Protein AF-A0A7S1ELH3-F1 (afdb_monomer_lite)

Organism: Hemiselmis andersenii (NCBI:txid464988)

Sequence (142 aa):
SVTPSVDNIRHAIDMLEGRLVPDTITYNTLVEICSKSALHGSADMRDGLEVLDLMRSQGMRPDIFTFGSLMSLCAVLARDGLASLEDGFRILRLMDDNETPPDVRIFNSLITVCARAASHGGSSLSDGEALLRMMRERGLRA

Radius of gyration: 15.51 Å; chains: 1; bounding box: 33×20×48 Å

Foldseek 3Di:
DAAPDPVVLVVVVVVQVVPHDDALVNLLVQLLVLLVSVLVVRHALVSLVVSVVVCVVSVHQHAQSSLLSSLSSLLSCLLVPRHALVSLVVSVVVCVVSVYDHAPSSLVSSLSSQVNNVVVVRHDVVVSVVSVVVCVVVVHDD

pLDDT: mean 88.17, std 13.26, range [32.0, 98.25]

Secondary structure (DSSP, 8-state):
-----HHHHHHHHHTTTTT----HHHHHHHHHHHHHHHTTT---HHHHHHHHHHHHHTTPPP-HHHHHHHHHHHHHHHTTTSS-HHHHHHHHHHHHHTT----HHHHHHHHHHHHHHHTTTS--HHHHHHHHHHHHHTT---

Structure (mmCIF, N/CA/C/O backbone):
data_AF-A0A7S1ELH3-F1
#
_entry.id   AF-A0A7S1ELH3-F1
#
loop_
_atom_site.group_PDB
_atom_site.id
_atom_site.type_symbol
_atom_site.label_atom_id
_atom_site.label_alt_id
_atom_site.label_comp_id
_atom_site.label_asym_id
_atom_site.label_entity_id
_atom_site.label_seq_id
_atom_site.pdbx_PDB_ins_code
_atom_site.Cartn_x
_atom_site.Cartn_y
_atom_site.Cartn_z
_atom_site.occupancy
_atom_site.B_iso_or_equiv
_atom_site.auth_seq_id
_atom_site.auth_comp_id
_atom_site.auth_asym_id
_atom_site.auth_atom_id
_atom_site.pdbx_PDB_model_num
ATOM 1 N N . SER A 1 1 ? 16.543 -3.230 19.453 1.00 32.00 1 SER A N 1
ATOM 2 C CA . SER A 1 1 ? 15.790 -2.205 18.705 1.00 32.00 1 SER A CA 1
ATOM 3 C C . SER A 1 1 ? 14.352 -2.669 18.661 1.00 32.00 1 SER A C 1
ATOM 5 O O . SER A 1 1 ? 14.110 -3.784 18.225 1.00 32.00 1 SER A O 1
ATOM 7 N N . VAL A 1 2 ? 13.430 -1.901 19.238 1.00 39.16 2 VAL A N 1
ATOM 8 C CA . VAL A 1 2 ? 12.016 -2.289 19.316 1.00 39.16 2 VAL A CA 1
ATOM 9 C C . VAL A 1 2 ? 11.396 -2.018 17.949 1.00 39.16 2 VAL A C 1
ATOM 11 O O . VAL A 1 2 ? 11.145 -0.867 17.601 1.00 39.16 2 VAL A O 1
ATOM 14 N N . THR A 1 3 ? 11.228 -3.063 17.146 1.00 43.16 3 THR A N 1
ATOM 15 C CA . THR A 1 3 ? 10.295 -3.039 16.019 1.00 43.16 3 THR A CA 1
ATOM 16 C C . THR A 1 3 ? 8.882 -2.823 1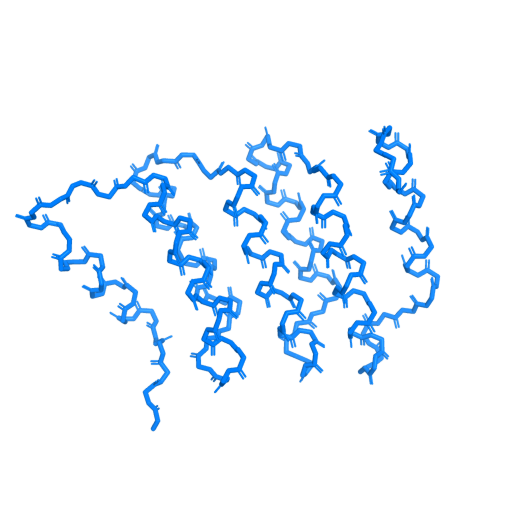6.597 1.00 43.16 3 THR A C 1
ATOM 18 O O . THR A 1 3 ? 8.582 -3.396 17.646 1.00 43.16 3 THR A O 1
ATOM 21 N N . PRO A 1 4 ? 7.990 -1.986 16.033 1.00 48.25 4 PRO A N 1
ATOM 22 C CA . PRO A 1 4 ? 6.559 -2.182 16.154 1.00 48.25 4 PRO A CA 1
ATOM 23 C C . PRO A 1 4 ? 6.249 -3.578 15.636 1.00 48.25 4 PRO A C 1
ATOM 25 O O . PRO A 1 4 ? 6.000 -3.765 14.458 1.00 48.25 4 PRO A O 1
ATOM 28 N N . SER A 1 5 ? 6.322 -4.568 16.525 1.00 60.62 5 SER A N 1
ATOM 29 C CA . SER A 1 5 ? 5.622 -5.812 16.279 1.00 60.62 5 SER A CA 1
ATOM 30 C C . SER A 1 5 ? 4.128 -5.507 16.302 1.00 60.62 5 SER A C 1
ATOM 32 O O . SER A 1 5 ? 3.666 -4.544 16.923 1.00 60.62 5 SER A O 1
ATOM 34 N N . VAL A 1 6 ? 3.373 -6.384 15.669 1.00 57.09 6 VAL A N 1
ATOM 35 C CA . VAL A 1 6 ? 1.955 -6.642 15.909 1.00 57.09 6 VAL A CA 1
ATOM 36 C C . VAL A 1 6 ? 1.516 -6.388 17.358 1.00 57.09 6 VAL A C 1
ATOM 38 O O . VAL A 1 6 ? 0.469 -5.783 17.585 1.00 57.09 6 VAL A O 1
ATOM 41 N N . ASP A 1 7 ? 2.325 -6.785 18.345 1.00 59.75 7 ASP A N 1
ATOM 42 C CA . ASP A 1 7 ? 2.010 -6.602 19.763 1.00 59.75 7 ASP A CA 1
ATOM 43 C C . ASP A 1 7 ? 1.955 -5.127 20.157 1.00 59.75 7 ASP A C 1
ATOM 45 O O . ASP A 1 7 ? 1.149 -4.766 20.999 1.00 59.75 7 ASP A O 1
ATOM 49 N N . ASN A 1 8 ? 2.747 -4.251 19.534 1.00 66.81 8 ASN A N 1
ATOM 50 C CA . ASN A 1 8 ? 2.705 -2.813 19.801 1.00 66.81 8 ASN A CA 1
ATOM 51 C C . ASN A 1 8 ? 1.457 -2.157 19.199 1.00 66.81 8 ASN A C 1
ATOM 53 O O . ASN A 1 8 ? 0.914 -1.230 19.796 1.00 66.81 8 ASN A O 1
ATOM 57 N N . ILE A 1 9 ? 0.984 -2.640 18.046 1.00 67.56 9 ILE A N 1
ATOM 58 C CA . ILE A 1 9 ? -0.263 -2.170 17.423 1.00 67.56 9 ILE A CA 1
ATOM 59 C C . ILE A 1 9 ? -1.461 -2.658 18.237 1.00 67.56 9 ILE A C 1
ATOM 61 O O . ILE A 1 9 ? -2.322 -1.859 18.596 1.00 67.56 9 ILE A O 1
ATOM 65 N N . ARG A 1 10 ? -1.481 -3.948 18.593 1.00 64.50 10 ARG A N 1
ATOM 66 C CA . ARG A 1 10 ? -2.493 -4.523 19.484 1.00 64.50 10 ARG A CA 1
ATOM 67 C C . ARG A 1 10 ? -2.480 -3.838 20.841 1.00 64.50 10 ARG A C 1
ATOM 69 O O . ARG A 1 10 ? -3.527 -3.413 21.287 1.00 64.50 10 ARG A O 1
ATOM 76 N N . HIS A 1 11 ? -1.311 -3.601 21.433 1.00 70.12 11 HIS A N 1
ATOM 77 C CA . HIS A 1 11 ? -1.192 -2.873 22.694 1.00 70.12 11 HIS A CA 1
ATOM 78 C C . HIS A 1 11 ? -1.701 -1.432 22.585 1.00 70.12 11 HIS A C 1
ATOM 80 O O . HIS A 1 11 ? -2.410 -0.970 23.474 1.00 70.12 11 HIS A O 1
ATOM 86 N N . ALA A 1 12 ? -1.385 -0.720 21.497 1.00 67.69 12 ALA A N 1
ATOM 87 C CA . ALA A 1 12 ? -1.921 0.618 21.261 1.00 67.69 12 ALA A CA 1
ATOM 88 C C . ALA A 1 12 ? -3.456 0.608 21.176 1.00 67.69 12 ALA A C 1
ATOM 90 O O . ALA A 1 12 ? -4.090 1.542 21.658 1.00 67.69 12 ALA A O 1
ATOM 91 N N . ILE A 1 13 ? -4.050 -0.446 20.614 1.00 66.94 13 ILE A N 1
ATOM 92 C CA . ILE A 1 13 ? -5.504 -0.624 20.524 1.00 66.94 13 ILE A CA 1
ATOM 93 C C . ILE A 1 13 ? -6.102 -1.058 21.869 1.00 66.94 13 ILE A C 1
ATOM 95 O O . ILE A 1 13 ? -7.062 -0.439 22.317 1.00 66.94 13 ILE A O 1
ATOM 99 N N . ASP A 1 14 ? -5.496 -2.009 22.578 1.00 69.94 14 ASP A N 1
ATOM 100 C CA . ASP A 1 14 ? -5.899 -2.448 23.922 1.00 69.94 14 ASP A CA 1
ATOM 101 C C . ASP A 1 14 ? -5.874 -1.278 24.921 1.00 69.94 14 ASP A C 1
ATOM 103 O O . ASP A 1 14 ? -6.742 -1.152 25.787 1.00 69.94 14 ASP A O 1
ATOM 107 N N . MET A 1 15 ? -4.900 -0.367 24.787 1.00 65.62 15 MET A N 1
ATOM 108 C CA . MET A 1 15 ? -4.847 0.877 25.563 1.00 65.62 15 MET A CA 1
ATOM 109 C C . MET A 1 15 ? -6.029 1.816 25.271 1.00 65.62 15 MET A C 1
ATOM 111 O O . MET A 1 15 ? -6.385 2.627 26.133 1.00 65.62 15 MET A O 1
ATOM 115 N N . LEU A 1 16 ? -6.635 1.728 24.083 1.00 63.59 16 LEU A N 1
ATOM 116 C CA . LEU A 1 16 ? -7.826 2.491 23.704 1.00 63.59 16 LEU A CA 1
ATOM 117 C C . LEU A 1 16 ? -9.119 1.800 24.168 1.00 63.59 16 LEU A C 1
ATOM 119 O O . LEU A 1 16 ? -10.014 2.500 24.647 1.00 63.59 16 LEU A O 1
ATOM 123 N N . GLU A 1 17 ? -9.192 0.463 24.125 1.00 61.12 17 GLU A N 1
ATOM 124 C CA . GLU A 1 17 ? -10.416 -0.340 24.344 1.00 61.12 17 GLU A CA 1
ATOM 125 C C . GLU A 1 17 ? -11.062 -0.229 25.745 1.00 61.12 17 GLU A C 1
ATOM 127 O O . GLU A 1 17 ? -12.167 -0.717 25.967 1.00 61.12 17 GLU A O 1
ATOM 132 N N . GLY A 1 18 ? -10.463 0.488 26.698 1.00 59.41 18 GLY A N 1
ATO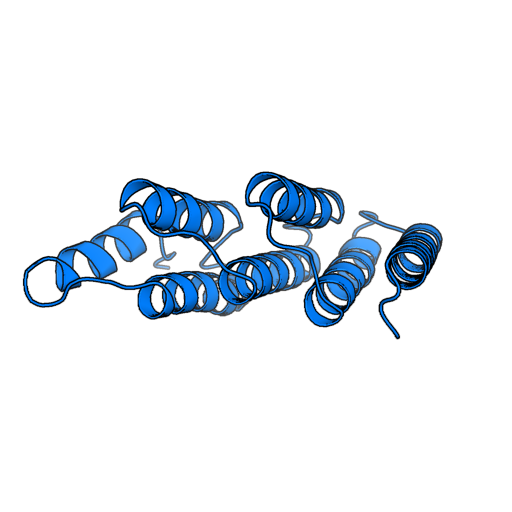M 133 C CA . GLY A 1 18 ? -11.085 0.789 27.997 1.00 59.41 18 GLY A CA 1
ATOM 134 C C . GLY A 1 18 ? -11.665 2.201 28.144 1.00 59.41 18 GLY A C 1
ATOM 135 O O . GLY A 1 18 ? -12.259 2.506 29.181 1.00 59.41 18 GLY A O 1
ATOM 136 N N . ARG A 1 19 ? -11.432 3.103 27.178 1.00 61.03 19 ARG A N 1
ATOM 137 C CA . ARG A 1 19 ? -11.739 4.546 27.311 1.00 61.03 19 ARG A CA 1
ATOM 138 C C . ARG A 1 19 ? -12.283 5.203 26.043 1.00 61.03 19 ARG A C 1
ATOM 140 O O . ARG A 1 19 ? -12.928 6.244 26.151 1.00 61.03 19 ARG A O 1
ATOM 147 N N . LEU A 1 20 ? -12.015 4.633 24.871 1.00 64.56 20 LEU A N 1
ATOM 148 C CA . LEU A 1 20 ? -12.379 5.163 23.559 1.00 64.56 20 LEU A CA 1
ATOM 149 C C . LEU A 1 20 ? -12.816 4.006 22.656 1.00 64.56 20 LEU A C 1
ATOM 151 O O . LEU A 1 20 ? -12.270 2.914 22.745 1.00 64.56 20 LEU A O 1
ATOM 155 N N . VAL A 1 21 ? -13.785 4.256 21.777 1.00 76.00 21 VAL A N 1
ATOM 156 C CA . VAL A 1 21 ? -14.149 3.330 20.697 1.00 76.00 21 VAL A CA 1
ATOM 157 C C . VAL A 1 21 ? -13.337 3.756 19.473 1.00 76.00 21 VAL A C 1
ATOM 159 O O . VAL A 1 21 ? -13.590 4.857 18.975 1.00 76.00 21 VAL A O 1
ATOM 162 N N . PRO A 1 22 ? -12.342 2.967 19.016 1.00 81.44 22 PRO A N 1
ATOM 163 C CA . PRO A 1 22 ? -11.613 3.271 17.791 1.00 81.44 22 PRO A CA 1
ATOM 164 C C . PRO A 1 22 ? -12.575 3.438 16.613 1.00 81.44 22 PRO A C 1
ATOM 166 O O . PRO A 1 22 ? -13.606 2.772 16.542 1.00 81.44 22 PRO A O 1
ATOM 169 N N . ASP A 1 23 ? -12.230 4.313 15.682 1.00 85.44 23 ASP A N 1
ATOM 170 C CA . ASP A 1 23 ? -12.981 4.553 14.452 1.00 85.44 23 ASP A CA 1
ATOM 171 C C . ASP A 1 23 ? -12.076 4.411 13.217 1.00 85.44 23 ASP A C 1
ATOM 173 O O . ASP A 1 23 ? -10.874 4.143 13.320 1.00 85.44 23 ASP A O 1
ATOM 177 N N . THR A 1 24 ? -12.638 4.623 12.026 1.00 88.62 24 THR A N 1
ATOM 178 C CA . THR A 1 24 ? -11.884 4.580 10.765 1.00 88.62 24 THR A CA 1
ATOM 179 C C . THR A 1 24 ? -10.664 5.506 10.771 1.00 88.62 24 THR A C 1
ATOM 181 O O . THR A 1 24 ? -9.612 5.139 10.252 1.00 88.62 24 THR A O 1
ATOM 184 N N . ILE A 1 25 ? -10.757 6.685 11.396 1.00 88.31 25 ILE A N 1
ATOM 185 C CA . ILE A 1 25 ? -9.640 7.639 11.480 1.00 88.31 25 ILE A CA 1
ATOM 186 C C . ILE A 1 25 ? -8.511 7.066 12.344 1.00 88.31 25 ILE A C 1
ATOM 188 O O . ILE A 1 25 ? -7.333 7.181 11.991 1.00 88.31 25 ILE A O 1
ATOM 192 N N . THR A 1 26 ? -8.866 6.413 13.448 1.00 87.44 26 THR A N 1
ATOM 193 C CA . THR A 1 26 ? -7.927 5.747 14.354 1.00 87.44 26 THR A CA 1
ATOM 194 C C . THR A 1 26 ? -7.136 4.668 13.613 1.00 87.44 26 THR A C 1
ATOM 196 O O . THR A 1 26 ? -5.904 4.689 13.620 1.00 87.44 26 THR A O 1
ATOM 199 N N . TYR A 1 27 ? -7.819 3.779 12.888 1.00 89.44 27 TYR A N 1
ATOM 200 C CA . TYR A 1 27 ? -7.164 2.726 12.103 1.00 89.44 27 TYR A CA 1
ATOM 201 C C . TYR A 1 27 ? -6.333 3.277 10.938 1.00 89.44 27 TYR A C 1
ATOM 203 O O . TYR A 1 27 ? -5.201 2.839 10.736 1.00 89.44 27 TYR A O 1
ATOM 211 N N . ASN A 1 28 ? -6.825 4.292 10.223 1.00 90.25 28 ASN A N 1
ATOM 212 C CA . ASN A 1 28 ? -6.065 4.958 9.160 1.00 90.25 28 ASN A CA 1
ATOM 213 C C . ASN A 1 28 ? -4.746 5.543 9.681 1.00 90.25 28 ASN A C 1
ATOM 215 O O . ASN A 1 28 ? -3.709 5.437 9.020 1.00 90.25 28 ASN A O 1
ATOM 219 N N . THR A 1 29 ? -4.782 6.106 10.890 1.00 89.44 29 THR A N 1
ATOM 220 C CA . THR A 1 29 ? -3.605 6.646 11.575 1.00 89.44 29 THR A CA 1
ATOM 221 C C . THR A 1 29 ? -2.616 5.539 11.946 1.00 89.44 29 THR A C 1
ATOM 223 O O . THR A 1 29 ? -1.412 5.721 11.782 1.00 89.44 29 THR A O 1
ATOM 226 N N . LEU A 1 30 ? -3.090 4.371 12.392 1.00 90.25 30 LEU A N 1
ATOM 227 C CA . LEU A 1 30 ? -2.225 3.223 12.688 1.00 90.25 30 LEU A CA 1
ATOM 228 C C . LEU A 1 30 ? -1.497 2.711 11.435 1.00 90.25 30 LEU A C 1
ATOM 230 O O . LEU A 1 30 ? -0.288 2.486 11.491 1.00 90.25 30 LEU A O 1
ATOM 234 N N . VAL A 1 31 ? -2.175 2.622 10.284 1.00 90.56 31 VAL A N 1
ATOM 235 C CA . VAL A 1 31 ? -1.510 2.271 9.012 1.00 90.56 31 VAL A CA 1
ATOM 236 C C . VAL A 1 31 ? -0.478 3.337 8.615 1.00 90.56 31 VAL A C 1
ATOM 238 O O . VAL A 1 31 ? 0.616 3.013 8.148 1.00 90.56 31 VAL A O 1
ATOM 241 N N . GLU A 1 32 ? -0.786 4.623 8.813 1.00 89.56 32 GLU A N 1
ATOM 242 C CA . GLU A 1 32 ? 0.171 5.705 8.552 1.00 89.56 32 GLU A CA 1
ATOM 243 C C . GLU A 1 32 ? 1.411 5.603 9.458 1.00 89.56 32 GLU A C 1
ATOM 245 O O . GLU A 1 32 ? 2.536 5.819 8.996 1.00 89.56 32 GLU A O 1
ATOM 250 N N . ILE A 1 33 ? 1.231 5.225 10.727 1.00 90.19 33 ILE A N 1
ATOM 251 C CA . ILE A 1 33 ? 2.336 4.953 11.652 1.00 90.19 33 ILE A CA 1
ATOM 252 C C . ILE A 1 33 ? 3.204 3.815 11.113 1.00 90.19 33 ILE A C 1
ATOM 254 O O . ILE A 1 33 ? 4.417 4.002 11.046 1.00 90.19 33 ILE A O 1
ATOM 258 N N . CYS A 1 34 ? 2.626 2.705 10.635 1.00 90.56 34 CYS A N 1
ATOM 259 C CA . CYS A 1 34 ? 3.397 1.638 9.981 1.00 90.56 34 CYS A CA 1
ATOM 260 C C . CYS A 1 34 ? 4.242 2.193 8.823 1.00 90.56 34 CYS A C 1
ATOM 262 O O . CYS A 1 34 ? 5.446 1.946 8.763 1.00 90.56 34 CYS A O 1
ATOM 264 N N . SER A 1 35 ? 3.659 3.023 7.946 1.00 90.62 35 SER A N 1
ATOM 265 C CA . SER A 1 35 ? 4.397 3.650 6.837 1.00 90.62 35 SER A CA 1
ATOM 266 C C . SER A 1 35 ? 5.572 4.513 7.310 1.00 90.62 35 SER A C 1
ATOM 268 O O . SER A 1 35 ? 6.625 4.496 6.672 1.00 90.62 35 SER A O 1
ATOM 270 N N . LYS A 1 36 ? 5.416 5.273 8.401 1.00 89.75 36 LYS A N 1
ATOM 271 C CA . LYS A 1 36 ? 6.491 6.107 8.969 1.00 89.75 36 LYS A CA 1
ATOM 272 C C . LYS A 1 36 ? 7.545 5.265 9.687 1.00 89.75 36 LYS A C 1
ATOM 274 O O . LYS A 1 36 ? 8.732 5.542 9.560 1.00 89.75 36 LYS A O 1
ATOM 279 N N . SER A 1 37 ? 7.136 4.221 10.398 1.00 88.38 37 SER A N 1
ATOM 280 C CA . SER A 1 37 ? 8.032 3.292 11.089 1.00 88.38 37 SER A CA 1
ATOM 281 C C . SER A 1 37 ? 8.872 2.455 10.121 1.00 88.38 37 SER A C 1
ATOM 283 O O . SER A 1 37 ? 10.033 2.171 10.417 1.00 88.38 37 SER A O 1
ATOM 285 N N . ALA A 1 38 ? 8.340 2.123 8.943 1.00 90.94 38 ALA A N 1
ATOM 286 C CA . ALA A 1 38 ? 9.078 1.425 7.891 1.00 90.94 38 ALA A CA 1
ATOM 287 C C . ALA A 1 38 ? 10.305 2.211 7.392 1.00 90.94 38 ALA A C 1
ATOM 289 O O . ALA A 1 38 ? 11.312 1.601 7.048 1.00 90.94 38 ALA A O 1
ATOM 290 N N . LEU A 1 39 ? 10.293 3.554 7.455 1.00 88.88 39 LEU A N 1
ATOM 291 C CA . LEU A 1 39 ? 11.461 4.393 7.117 1.00 88.88 39 LEU A CA 1
ATOM 292 C C . LEU A 1 39 ? 12.681 4.129 8.011 1.00 88.88 39 LEU A C 1
ATOM 294 O O . LEU A 1 39 ? 13.794 4.526 7.674 1.00 88.88 39 LEU A O 1
ATOM 298 N N . HIS A 1 40 ? 12.466 3.501 9.165 1.00 88.88 40 HIS A N 1
ATOM 299 C CA . HIS A 1 40 ? 13.500 3.172 10.138 1.00 88.88 40 HIS A CA 1
ATOM 300 C C . HIS A 1 40 ? 13.704 1.656 10.283 1.00 88.88 40 HIS A C 1
ATOM 302 O O . HIS A 1 40 ? 14.367 1.222 11.223 1.00 88.88 40 HIS A O 1
ATOM 308 N N . GLY A 1 41 ? 13.145 0.856 9.362 1.00 86.62 41 GLY A N 1
ATOM 309 C CA . GLY A 1 41 ? 13.221 -0.610 9.389 1.00 86.62 41 GLY A CA 1
ATOM 310 C C . GLY A 1 41 ? 12.413 -1.243 10.521 1.00 86.62 41 GLY A C 1
ATOM 311 O O . GLY A 1 41 ? 12.696 -2.364 10.936 1.00 86.62 41 GLY A O 1
ATOM 312 N N . SER A 1 42 ? 11.450 -0.499 11.062 1.00 86.25 42 SER A N 1
ATOM 313 C CA . SER A 1 42 ? 10.733 -0.885 12.270 1.00 86.25 42 SER A CA 1
ATOM 314 C C . SER A 1 42 ? 9.401 -1.580 11.928 1.00 86.25 42 SER A C 1
ATOM 316 O O . SER A 1 42 ? 8.976 -2.439 12.686 1.00 86.25 42 SER A O 1
ATOM 318 N N . ALA A 1 43 ? 8.783 -1.283 10.782 1.00 89.62 43 ALA A N 1
ATOM 319 C CA . ALA A 1 43 ? 7.547 -1.929 10.323 1.00 89.62 43 ALA A CA 1
ATOM 320 C C . ALA A 1 43 ? 7.695 -2.492 8.902 1.00 89.62 43 ALA A C 1
ATOM 322 O O . ALA A 1 43 ? 8.484 -1.964 8.112 1.00 89.62 43 ALA A O 1
ATOM 323 N N . ASP A 1 44 ? 6.897 -3.503 8.569 1.00 92.38 44 ASP A N 1
ATOM 324 C CA . ASP A 1 44 ? 6.810 -4.098 7.235 1.00 92.38 44 ASP A CA 1
ATOM 325 C C . ASP A 1 44 ? 5.361 -4.145 6.696 1.00 92.38 44 ASP A C 1
ATOM 327 O O . ASP A 1 44 ? 4.426 -3.596 7.285 1.00 92.38 44 ASP A O 1
ATOM 331 N N . MET A 1 45 ? 5.162 -4.768 5.527 1.00 94.12 45 MET A N 1
ATOM 332 C CA . MET A 1 45 ? 3.833 -4.899 4.913 1.00 94.12 45 MET A CA 1
ATOM 333 C C . MET A 1 45 ? 2.843 -5.689 5.776 1.00 94.12 45 MET A C 1
ATOM 335 O O . MET A 1 45 ? 1.636 -5.459 5.677 1.00 94.12 45 MET A O 1
ATOM 339 N N . ARG A 1 46 ? 3.320 -6.632 6.595 1.00 92.19 46 ARG A N 1
ATOM 340 C CA . ARG A 1 46 ? 2.479 -7.463 7.457 1.00 92.19 46 ARG A CA 1
ATOM 341 C C . ARG A 1 46 ? 1.809 -6.618 8.527 1.00 92.19 46 ARG A C 1
ATOM 343 O O . ARG A 1 46 ? 0.609 -6.774 8.723 1.00 92.19 46 ARG A O 1
ATOM 350 N N . ASP A 1 47 ? 2.552 -5.703 9.144 1.00 90.31 47 ASP A N 1
ATOM 351 C CA . ASP A 1 47 ? 2.023 -4.819 10.186 1.00 90.31 47 ASP A CA 1
ATOM 352 C C . ASP A 1 47 ? 0.863 -3.966 9.653 1.00 90.31 47 ASP A C 1
ATOM 354 O O . ASP A 1 47 ? -0.201 -3.886 10.266 1.00 90.31 47 ASP A O 1
ATOM 358 N N . GLY A 1 48 ? 1.025 -3.380 8.460 1.00 92.75 48 GLY A N 1
ATOM 359 C CA . GLY A 1 48 ? -0.035 -2.594 7.822 1.00 92.75 48 GLY A CA 1
ATOM 360 C C . GLY A 1 48 ? -1.273 -3.426 7.464 1.00 92.75 48 GLY A C 1
ATOM 361 O O . GLY A 1 48 ? -2.402 -2.975 7.665 1.00 92.75 48 GLY A O 1
ATOM 362 N N . LEU A 1 49 ? -1.081 -4.646 6.949 1.00 94.31 49 LEU A N 1
ATOM 363 C CA . LEU A 1 49 ? -2.186 -5.550 6.609 1.00 94.31 49 LEU A CA 1
ATOM 364 C C . LEU A 1 49 ? -2.925 -6.065 7.849 1.00 94.31 49 LEU A C 1
ATOM 366 O O . LEU A 1 49 ? -4.138 -6.237 7.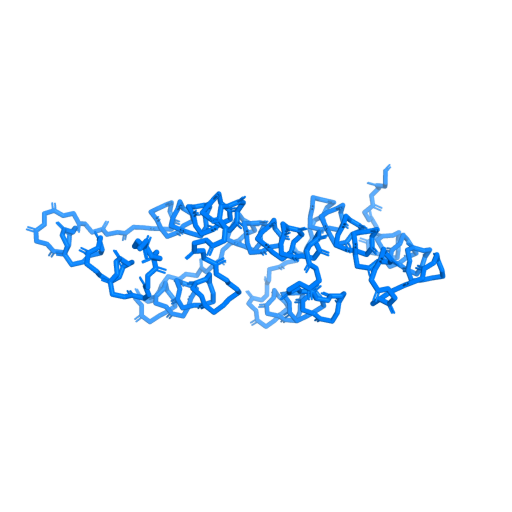799 1.00 94.31 49 LEU A O 1
ATOM 370 N N . GLU A 1 50 ? -2.238 -6.255 8.971 1.00 91.06 50 GLU A N 1
ATOM 371 C CA . GLU A 1 50 ? -2.899 -6.656 10.211 1.00 91.06 50 GLU A CA 1
ATOM 372 C C . GLU A 1 50 ? -3.801 -5.550 10.772 1.00 91.06 50 GLU A C 1
ATOM 374 O O . GLU A 1 50 ? -4.904 -5.836 11.237 1.00 91.06 50 GLU A O 1
ATOM 379 N N . VAL A 1 51 ? -3.394 -4.280 10.659 1.00 91.56 51 VAL A N 1
ATOM 380 C CA . VAL A 1 51 ? -4.268 -3.141 10.994 1.00 91.56 51 VAL A CA 1
ATOM 381 C C . VAL A 1 51 ? -5.528 -3.147 10.120 1.00 91.56 51 VAL A C 1
ATOM 383 O O . VAL A 1 51 ? -6.624 -2.910 10.628 1.00 91.56 51 VAL A O 1
ATOM 386 N N . LEU A 1 52 ? -5.393 -3.450 8.822 1.00 94.38 52 LEU A N 1
ATOM 387 C CA . LEU A 1 52 ? -6.527 -3.576 7.898 1.00 94.38 52 LEU A CA 1
ATOM 388 C C . LEU A 1 52 ? -7.477 -4.712 8.313 1.00 94.38 52 LEU A C 1
ATOM 390 O O . LEU A 1 52 ? -8.695 -4.526 8.328 1.00 94.38 52 LEU A O 1
ATOM 394 N N . ASP A 1 53 ? -6.935 -5.881 8.653 1.00 92.62 53 ASP A N 1
ATOM 395 C CA . ASP A 1 53 ? -7.725 -7.043 9.072 1.00 92.62 53 ASP A CA 1
ATOM 396 C C . ASP A 1 53 ? -8.426 -6.804 10.414 1.00 92.62 53 ASP A C 1
ATOM 398 O O . ASP A 1 53 ? -9.579 -7.201 10.595 1.00 92.62 53 ASP A O 1
ATOM 402 N N . LEU A 1 54 ? -7.773 -6.099 11.338 1.00 88.62 54 LEU A N 1
ATOM 403 C CA . LEU A 1 54 ? -8.368 -5.708 12.610 1.00 88.62 54 LEU A CA 1
ATOM 404 C C . LEU A 1 54 ? -9.481 -4.671 12.429 1.00 88.62 54 LEU A C 1
ATOM 406 O O . LEU A 1 54 ? -10.556 -4.822 12.999 1.00 88.62 54 LEU A O 1
ATOM 410 N N . MET A 1 55 ? -9.282 -3.670 11.570 1.00 91.44 55 MET A N 1
ATOM 411 C CA . MET A 1 55 ? -10.338 -2.724 11.205 1.00 91.44 55 MET A CA 1
ATOM 412 C C . MET A 1 55 ? -11.585 -3.459 10.679 1.00 91.44 55 MET A C 1
ATOM 414 O O . MET A 1 55 ? -12.708 -3.181 11.106 1.00 91.44 55 MET A O 1
ATOM 418 N N . ARG A 1 56 ? -11.386 -4.449 9.799 1.00 93.19 56 ARG A N 1
ATOM 419 C CA . ARG A 1 56 ? -12.464 -5.290 9.256 1.00 93.19 56 ARG A CA 1
ATOM 420 C C . ARG A 1 56 ? -13.133 -6.155 10.321 1.00 93.19 56 ARG A C 1
ATOM 422 O O . ARG A 1 56 ? -14.357 -6.275 10.312 1.00 93.19 56 ARG A O 1
ATOM 429 N N . SER A 1 57 ? -12.367 -6.755 11.234 1.00 90.06 57 SER A N 1
ATOM 430 C CA . SER A 1 57 ? -12.920 -7.614 12.292 1.00 90.06 57 SER A CA 1
ATOM 431 C C . SER A 1 57 ? -13.773 -6.836 13.299 1.00 90.06 57 SER A C 1
ATOM 433 O O . SER A 1 57 ? -14.721 -7.391 13.849 1.00 90.06 57 SER A O 1
ATOM 435 N N . GLN A 1 58 ? -13.513 -5.535 13.450 1.00 87.56 58 GLN A N 1
ATOM 436 C CA . GLN A 1 58 ? -14.337 -4.599 14.218 1.00 87.56 58 GLN A CA 1
ATOM 437 C C . GLN A 1 58 ? -15.551 -4.066 13.430 1.00 87.56 58 GLN A C 1
ATOM 439 O O . GLN A 1 58 ? -16.233 -3.142 13.872 1.00 87.56 58 GLN A O 1
ATOM 444 N N . GLY A 1 59 ? -15.835 -4.624 12.248 1.00 90.19 59 GLY A N 1
ATOM 445 C CA . GLY A 1 59 ? -16.980 -4.254 11.414 1.00 90.19 59 GLY A CA 1
ATOM 446 C C . GLY A 1 59 ? -16.829 -2.920 10.682 1.00 90.19 59 GLY A C 1
ATOM 447 O O . GLY A 1 59 ? -17.801 -2.428 10.106 1.00 90.19 59 GLY A O 1
ATOM 448 N N . MET A 1 60 ? -15.636 -2.321 10.684 1.00 92.00 60 MET A N 1
ATOM 449 C CA . MET A 1 60 ? -15.377 -1.075 9.968 1.00 92.00 60 MET A CA 1
ATOM 450 C C . MET A 1 60 ? -14.981 -1.367 8.526 1.00 92.00 60 MET A C 1
ATOM 452 O O . MET A 1 60 ? -14.281 -2.336 8.228 1.00 92.00 60 MET A O 1
ATOM 456 N N . ARG A 1 61 ? -15.411 -0.490 7.617 1.00 93.94 61 ARG A N 1
ATOM 457 C CA . ARG A 1 61 ? -15.067 -0.583 6.200 1.00 93.94 61 ARG A CA 1
ATOM 458 C C . ARG A 1 61 ? -13.834 0.279 5.911 1.00 93.94 61 ARG A C 1
ATOM 460 O O . ARG A 1 61 ? -13.928 1.495 6.088 1.00 93.94 61 ARG A O 1
ATOM 467 N N . PRO A 1 62 ? -12.710 -0.316 5.467 1.00 95.75 62 PRO A N 1
ATOM 468 C CA . PRO A 1 62 ? -11.563 0.425 4.952 1.00 95.75 62 PRO A CA 1
ATOM 469 C C . PRO A 1 62 ? -11.981 1.419 3.874 1.00 95.75 62 PRO A C 1
ATOM 471 O O . PRO A 1 62 ? -12.875 1.127 3.077 1.00 95.75 62 PRO A O 1
ATOM 474 N N . ASP A 1 63 ? -11.333 2.575 3.833 1.00 95.94 63 ASP A N 1
ATOM 475 C CA . ASP A 1 63 ? -11.607 3.623 2.858 1.00 95.94 63 ASP A CA 1
ATOM 476 C C . ASP A 1 63 ? -10.371 3.940 2.007 1.00 95.94 63 ASP A C 1
ATOM 478 O O . ASP A 1 63 ? -9.312 3.311 2.106 1.00 95.94 63 ASP A O 1
ATOM 482 N N . ILE A 1 64 ? -10.507 4.934 1.129 1.00 96.69 64 ILE A N 1
ATOM 483 C CA . ILE A 1 64 ? -9.422 5.345 0.239 1.00 96.69 64 ILE A CA 1
ATOM 484 C C . ILE A 1 64 ? -8.182 5.844 0.994 1.00 96.69 64 ILE A C 1
ATOM 486 O O . ILE A 1 64 ? -7.068 5.734 0.478 1.00 96.69 64 ILE A O 1
ATOM 490 N N . PHE A 1 65 ? -8.339 6.352 2.220 1.00 95.00 65 PHE A N 1
ATOM 491 C CA . PHE A 1 65 ? -7.214 6.754 3.056 1.00 95.00 65 PHE A CA 1
ATOM 492 C C . PHE A 1 65 ? -6.515 5.534 3.653 1.00 95.00 65 PHE A C 1
ATOM 494 O O . PHE A 1 65 ? -5.285 5.504 3.638 1.00 95.00 65 PHE A O 1
ATOM 501 N N . THR A 1 66 ? -7.256 4.502 4.074 1.00 95.62 66 THR A N 1
ATOM 502 C CA . THR A 1 66 ? -6.670 3.226 4.521 1.00 95.62 66 THR A CA 1
ATOM 503 C C . THR A 1 66 ? -5.754 2.646 3.443 1.00 95.62 66 THR A C 1
ATOM 505 O O . THR A 1 66 ? -4.577 2.366 3.683 1.00 95.62 66 THR A O 1
ATOM 508 N N . PHE A 1 67 ? -6.267 2.525 2.216 1.00 97.75 67 PHE A N 1
ATOM 509 C CA . PHE A 1 67 ? -5.501 1.974 1.097 1.00 97.75 67 PHE A CA 1
ATOM 510 C C . PHE A 1 67 ? -4.387 2.907 0.618 1.00 97.75 67 PHE A C 1
ATOM 5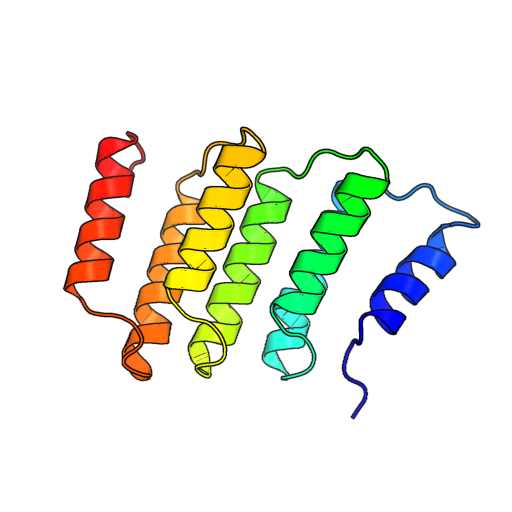12 O O . PHE A 1 67 ? -3.318 2.435 0.229 1.00 97.75 67 PHE A O 1
ATOM 519 N N . GLY A 1 68 ? -4.587 4.224 0.698 1.00 97.12 68 GLY A N 1
ATOM 520 C CA . GLY A 1 68 ? -3.539 5.209 0.438 1.00 97.12 68 GLY A CA 1
ATOM 521 C C . GLY A 1 68 ? -2.345 5.055 1.379 1.00 97.12 68 GLY A C 1
ATOM 522 O O . GLY A 1 68 ? -1.200 5.080 0.923 1.00 97.12 68 GLY A O 1
ATOM 523 N N . SER A 1 69 ? -2.599 4.827 2.668 1.00 95.31 69 SER A N 1
ATOM 524 C CA . SER A 1 69 ? -1.554 4.573 3.663 1.00 95.31 69 SER A CA 1
ATOM 525 C C . SER A 1 69 ? -0.840 3.238 3.424 1.00 95.31 69 SER A C 1
ATOM 527 O O . SER A 1 69 ? 0.389 3.196 3.485 1.00 95.31 69 SER A O 1
ATOM 529 N N . LEU A 1 70 ? -1.565 2.172 3.055 1.00 97.69 70 LEU A N 1
ATOM 530 C CA . LEU A 1 70 ? -0.953 0.892 2.662 1.00 97.69 70 LEU A CA 1
ATOM 531 C C . LEU A 1 70 ? -0.059 1.038 1.424 1.00 97.69 70 LEU A C 1
ATOM 533 O O . LEU A 1 70 ? 1.051 0.510 1.394 1.00 97.69 70 LEU A O 1
ATOM 537 N N . MET A 1 71 ? -0.504 1.788 0.412 1.00 98.00 71 MET A N 1
ATOM 538 C CA . MET A 1 71 ? 0.296 2.027 -0.791 1.00 98.00 71 MET A CA 1
ATOM 539 C C . MET A 1 71 ? 1.541 2.874 -0.481 1.00 98.00 71 MET A C 1
ATOM 541 O O . MET A 1 71 ? 2.606 2.634 -1.047 1.00 98.00 71 MET A O 1
ATOM 545 N N . SER A 1 72 ? 1.442 3.826 0.454 1.00 96.56 72 SER A N 1
ATOM 546 C CA . SER A 1 72 ? 2.596 4.586 0.958 1.00 96.56 72 SER A CA 1
ATOM 547 C C . SER A 1 72 ? 3.609 3.683 1.666 1.00 96.56 72 SER A C 1
ATOM 549 O O . SER A 1 72 ? 4.804 3.768 1.378 1.00 96.56 72 SER A O 1
ATOM 551 N N . LEU A 1 73 ? 3.145 2.786 2.541 1.00 96.81 73 LEU A N 1
ATOM 552 C CA . LEU A 1 73 ? 3.985 1.783 3.200 1.00 96.81 73 LEU A CA 1
ATOM 553 C C . LEU A 1 73 ? 4.702 0.902 2.167 1.00 96.81 73 LEU A C 1
ATOM 555 O O . LEU A 1 73 ? 5.927 0.788 2.206 1.00 96.81 73 LEU A O 1
ATOM 559 N N . CYS A 1 74 ? 3.966 0.377 1.184 1.00 98.12 74 CYS A N 1
ATOM 560 C CA . CYS A 1 74 ? 4.529 -0.392 0.074 1.00 98.12 74 CYS A CA 1
ATOM 561 C C . CYS A 1 74 ? 5.604 0.406 -0.679 1.00 98.12 74 CYS A C 1
ATOM 563 O O . CYS A 1 74 ? 6.685 -0.105 -0.965 1.00 98.12 74 CYS A O 1
ATOM 565 N N . ALA A 1 75 ? 5.348 1.684 -0.969 1.00 97.31 75 ALA A N 1
ATOM 566 C CA . ALA A 1 75 ? 6.314 2.540 -1.646 1.00 97.31 75 ALA A CA 1
ATOM 567 C C . ALA A 1 75 ? 7.569 2.774 -0.800 1.00 97.31 75 ALA A C 1
ATOM 569 O O . ALA A 1 75 ? 8.663 2.875 -1.357 1.00 97.31 75 ALA A O 1
ATOM 570 N N . VAL A 1 76 ? 7.441 2.932 0.520 1.00 96.19 76 VAL A N 1
ATOM 571 C CA . VAL A 1 76 ? 8.589 3.071 1.429 1.00 96.19 76 VAL A CA 1
ATOM 572 C C . VAL A 1 76 ? 9.444 1.810 1.383 1.00 96.19 76 VAL A C 1
ATOM 574 O O . VAL A 1 76 ? 10.629 1.913 1.086 1.00 96.19 76 VAL A O 1
ATOM 577 N N . LEU A 1 77 ? 8.836 0.640 1.561 1.00 96.50 77 LEU A N 1
ATOM 578 C CA . LEU A 1 77 ? 9.532 -0.648 1.581 1.00 96.50 77 LEU A CA 1
ATOM 579 C C . LEU A 1 77 ? 10.177 -1.001 0.233 1.00 96.50 77 LEU A C 1
ATOM 581 O O . LEU A 1 77 ? 11.278 -1.549 0.195 1.00 96.50 77 LEU A O 1
ATOM 585 N N . ALA A 1 78 ? 9.554 -0.614 -0.883 1.00 96.88 78 ALA A N 1
ATOM 586 C CA . ALA A 1 78 ? 10.112 -0.819 -2.218 1.00 96.88 78 ALA A CA 1
ATOM 587 C C . ALA A 1 78 ? 11.438 -0.078 -2.445 1.00 96.88 78 ALA A C 1
ATOM 589 O O . ALA A 1 78 ? 12.231 -0.486 -3.292 1.00 96.88 78 ALA A O 1
ATOM 590 N N . ARG A 1 79 ? 11.711 0.996 -1.685 1.00 93.62 79 ARG A N 1
ATOM 591 C CA . ARG A 1 79 ? 13.000 1.708 -1.738 1.00 93.62 79 ARG A CA 1
ATOM 592 C C . ARG A 1 79 ? 14.167 0.803 -1.368 1.00 93.62 79 ARG A C 1
ATOM 594 O O . ARG A 1 79 ? 15.228 0.935 -1.969 1.00 93.62 79 ARG A O 1
ATOM 601 N N . ASP A 1 80 ? 13.950 -0.097 -0.419 1.00 93.25 80 ASP A N 1
ATOM 602 C CA . ASP A 1 80 ? 14.985 -0.951 0.162 1.00 93.25 80 ASP A CA 1
ATOM 603 C C . ASP A 1 80 ? 14.859 -2.407 -0.325 1.00 93.25 80 ASP A C 1
ATOM 605 O O . ASP A 1 80 ? 15.473 -3.310 0.235 1.00 93.25 80 ASP A O 1
ATOM 609 N N . GLY A 1 81 ? 14.053 -2.645 -1.370 1.00 94.19 81 GLY A N 1
ATOM 610 C CA . GLY A 1 81 ? 13.823 -3.976 -1.941 1.00 94.19 81 GLY A CA 1
ATOM 611 C C . GLY A 1 81 ? 12.940 -4.885 -1.077 1.00 94.19 81 GLY A C 1
ATOM 612 O O . GLY A 1 81 ? 12.879 -6.086 -1.322 1.00 94.19 81 GLY A O 1
ATOM 613 N N . LEU A 1 82 ? 12.252 -4.328 -0.075 1.00 95.00 82 LEU A N 1
ATOM 614 C CA . LEU A 1 82 ? 11.401 -5.064 0.871 1.00 95.00 82 LEU A CA 1
ATOM 615 C C . LEU A 1 82 ? 9.939 -5.178 0.414 1.00 95.00 82 LEU A C 1
ATOM 617 O O . LEU A 1 82 ? 9.152 -5.884 1.038 1.00 95.00 82 LEU A O 1
ATOM 621 N N . ALA A 1 83 ? 9.571 -4.477 -0.658 1.00 96.75 83 ALA A N 1
ATOM 622 C CA . ALA A 1 83 ? 8.291 -4.621 -1.339 1.00 96.75 83 ALA A CA 1
ATOM 623 C C . ALA A 1 83 ? 8.479 -4.496 -2.854 1.00 96.75 83 ALA A C 1
ATOM 625 O O . ALA A 1 83 ? 9.406 -3.844 -3.340 1.00 96.75 83 ALA A O 1
ATOM 626 N N . SER A 1 84 ? 7.578 -5.123 -3.596 1.00 96.12 84 SER A N 1
ATOM 627 C CA . SER A 1 84 ? 7.601 -5.211 -5.052 1.00 96.12 84 SER A CA 1
ATOM 628 C C . SER A 1 84 ? 6.422 -4.472 -5.683 1.00 96.12 84 SER A C 1
ATOM 630 O O . SER A 1 84 ? 5.471 -4.067 -5.012 1.00 96.12 84 SER A O 1
ATOM 632 N N . LEU A 1 85 ? 6.451 -4.329 -7.010 1.00 96.88 85 LEU A N 1
ATOM 633 C CA . LEU A 1 85 ? 5.289 -3.834 -7.744 1.00 96.88 85 LEU A CA 1
ATOM 634 C C . LEU A 1 85 ? 4.063 -4.757 -7.577 1.00 96.88 85 LEU A C 1
ATOM 636 O O . LEU A 1 85 ? 2.933 -4.271 -7.540 1.00 96.88 85 LEU A O 1
ATOM 640 N N . GLU A 1 86 ? 4.276 -6.065 -7.404 1.00 96.50 86 GLU A N 1
ATOM 641 C CA . GLU A 1 86 ? 3.200 -7.035 -7.169 1.00 96.50 86 GLU A CA 1
ATOM 642 C C . GLU A 1 86 ? 2.493 -6.810 -5.825 1.00 96.50 86 GLU A C 1
ATOM 644 O O . GLU A 1 86 ? 1.272 -6.947 -5.741 1.00 96.50 86 GLU A O 1
ATOM 649 N N . ASP A 1 87 ? 3.218 -6.381 -4.787 1.00 97.12 87 ASP A N 1
ATOM 650 C CA . ASP A 1 87 ? 2.613 -5.987 -3.507 1.00 97.12 87 ASP A CA 1
ATOM 651 C C . ASP A 1 87 ? 1.700 -4.765 -3.677 1.00 97.12 87 ASP A C 1
ATOM 653 O O . ASP A 1 87 ? 0.601 -4.712 -3.120 1.00 97.12 87 ASP A O 1
ATOM 657 N N . GLY A 1 88 ? 2.099 -3.820 -4.532 1.00 97.62 88 GLY A N 1
ATOM 658 C CA . GLY A 1 88 ? 1.256 -2.698 -4.939 1.00 97.62 88 GLY A CA 1
ATOM 659 C C . GLY A 1 88 ? -0.019 -3.150 -5.665 1.00 97.62 88 GLY A C 1
ATOM 660 O O . GLY A 1 88 ? -1.120 -2.711 -5.326 1.00 97.62 88 GLY A O 1
ATOM 661 N N . PHE A 1 89 ? 0.085 -4.083 -6.616 1.00 97.81 89 PHE A N 1
ATOM 662 C CA . PHE A 1 89 ? -1.091 -4.660 -7.281 1.00 97.81 89 PHE A CA 1
ATOM 663 C C . PHE A 1 89 ? -1.986 -5.454 -6.329 1.00 97.81 89 PHE A C 1
ATOM 665 O O . PHE A 1 89 ? -3.210 -5.433 -6.473 1.00 97.81 89 PHE A O 1
ATOM 672 N N . ARG A 1 90 ? -1.415 -6.111 -5.317 1.00 98.06 90 ARG A N 1
ATOM 673 C CA . ARG A 1 90 ? -2.193 -6.764 -4.261 1.00 98.06 90 ARG A CA 1
ATOM 674 C C . ARG A 1 90 ? -3.056 -5.764 -3.498 1.00 98.06 90 ARG A C 1
ATOM 676 O O . ARG A 1 90 ? -4.208 -6.081 -3.218 1.00 98.06 90 ARG A O 1
ATOM 683 N N . ILE A 1 91 ? -2.546 -4.565 -3.212 1.00 98.25 91 ILE A N 1
ATOM 684 C CA . ILE A 1 91 ? -3.342 -3.501 -2.584 1.00 98.25 91 ILE A CA 1
ATOM 685 C C . ILE A 1 91 ? -4.499 -3.079 -3.499 1.00 98.25 91 ILE A C 1
ATOM 687 O O . ILE A 1 91 ? -5.617 -2.952 -3.014 1.00 98.25 91 ILE A O 1
ATOM 691 N N . LEU A 1 92 ? -4.282 -2.941 -4.815 1.00 97.62 92 LEU A N 1
ATOM 692 C CA . LEU A 1 92 ? -5.378 -2.660 -5.757 1.00 97.62 92 LEU A CA 1
ATOM 693 C C . LEU A 1 92 ? -6.450 -3.758 -5.767 1.00 97.62 92 LEU A C 1
ATOM 695 O O . LEU A 1 92 ? -7.635 -3.443 -5.777 1.00 97.62 92 LEU A O 1
ATOM 699 N N . ARG A 1 93 ? -6.061 -5.036 -5.701 1.00 97.88 93 ARG A N 1
ATOM 700 C CA . ARG A 1 93 ? -7.030 -6.140 -5.592 1.00 97.88 93 ARG A CA 1
ATOM 701 C C . ARG A 1 93 ? -7.833 -6.064 -4.293 1.00 97.88 93 ARG A C 1
ATOM 703 O O . ARG A 1 93 ? -9.045 -6.213 -4.325 1.00 97.88 93 ARG A O 1
ATOM 710 N N . LEU A 1 94 ? -7.185 -5.735 -3.172 1.00 97.88 94 LEU A N 1
ATOM 711 C CA . LEU A 1 94 ? -7.884 -5.508 -1.901 1.00 97.88 94 LEU A CA 1
ATOM 712 C C . LEU A 1 94 ? -8.865 -4.328 -1.970 1.00 97.88 94 LEU A C 1
ATOM 714 O O . LEU A 1 94 ? -9.890 -4.362 -1.291 1.00 97.88 94 LEU A O 1
ATOM 718 N N . MET A 1 95 ? -8.559 -3.293 -2.759 1.00 97.75 95 MET A N 1
ATOM 719 C CA . MET A 1 95 ? -9.466 -2.172 -3.020 1.00 97.75 95 MET A CA 1
ATOM 720 C C . MET A 1 95 ? -10.683 -2.602 -3.838 1.00 97.75 95 MET A C 1
ATOM 722 O O . MET A 1 95 ? -11.802 -2.229 -3.487 1.00 97.75 95 MET A O 1
ATOM 726 N N . ASP A 1 96 ? -10.468 -3.399 -4.887 1.00 96.31 96 ASP A N 1
ATOM 727 C CA . ASP A 1 96 ? -11.541 -3.948 -5.719 1.00 96.31 96 ASP A CA 1
ATOM 728 C C . ASP A 1 96 ? -12.457 -4.869 -4.884 1.00 96.31 96 ASP A C 1
ATOM 730 O O . ASP A 1 96 ? -13.673 -4.688 -4.904 1.00 96.31 96 ASP A O 1
ATOM 734 N N . ASP A 1 97 ? -11.889 -5.755 -4.053 1.00 96.94 97 ASP A N 1
ATOM 735 C CA . ASP A 1 97 ? -12.636 -6.618 -3.117 1.00 96.94 97 ASP A CA 1
ATOM 736 C C . ASP A 1 97 ? -13.423 -5.811 -2.066 1.00 96.94 97 ASP A C 1
ATOM 738 O O . ASP A 1 97 ? -14.479 -6.231 -1.597 1.00 96.94 97 ASP A O 1
ATOM 742 N N . ASN A 1 98 ? -12.910 -4.639 -1.677 1.00 96.56 98 ASN A N 1
ATOM 743 C CA . ASN A 1 98 ? -13.572 -3.709 -0.758 1.00 96.56 98 ASN A CA 1
ATOM 744 C C . ASN A 1 98 ? -14.557 -2.764 -1.473 1.00 96.56 98 ASN A C 1
ATOM 746 O O . ASN A 1 98 ? -15.139 -1.878 -0.836 1.00 96.56 98 ASN A O 1
ATOM 750 N N . GLU A 1 99 ? -14.708 -2.899 -2.794 1.00 97.06 99 GLU A N 1
ATOM 751 C CA . GLU A 1 99 ? -15.496 -2.031 -3.673 1.00 97.06 99 GLU A CA 1
ATOM 752 C C . GLU A 1 99 ? -15.161 -0.542 -3.473 1.00 97.06 99 GLU A C 1
ATOM 754 O O . GLU A 1 99 ? -16.034 0.319 -3.355 1.00 97.06 99 GLU A O 1
ATOM 759 N N . THR A 1 100 ? -13.869 -0.234 -3.350 1.00 96.44 100 THR A N 1
ATOM 760 C CA . THR A 1 100 ? -13.344 1.124 -3.162 1.00 96.44 100 THR A CA 1
ATOM 761 C C . THR A 1 100 ? -12.491 1.495 -4.366 1.00 96.44 100 THR A C 1
ATOM 763 O O . THR A 1 100 ? -11.339 1.082 -4.435 1.00 96.44 100 THR A O 1
ATOM 766 N N . PRO A 1 101 ? -13.017 2.262 -5.334 1.00 94.69 101 PRO A N 1
ATOM 767 C CA . PRO A 1 101 ? -12.276 2.580 -6.546 1.00 94.69 101 PRO A CA 1
ATOM 768 C C . PRO A 1 101 ? -10.981 3.357 -6.245 1.00 94.69 101 PRO A C 1
ATOM 770 O O . PRO A 1 101 ? -11.023 4.328 -5.485 1.00 94.69 101 PRO A O 1
ATOM 773 N N . PRO A 1 102 ? -9.835 2.982 -6.844 1.00 96.00 102 PRO A N 1
ATOM 774 C CA . PRO A 1 102 ? -8.604 3.751 -6.711 1.00 96.00 102 PRO A CA 1
ATOM 775 C C . PRO A 1 102 ? -8.717 5.097 -7.428 1.00 96.00 102 PRO A C 1
ATOM 777 O O . PRO A 1 102 ? -9.266 5.187 -8.528 1.00 96.00 102 PRO A O 1
ATOM 780 N N . ASP A 1 103 ? -8.148 6.135 -6.820 1.00 95.31 103 ASP A N 1
ATOM 781 C CA . ASP A 1 103 ? -8.046 7.470 -7.401 1.00 95.31 103 ASP A CA 1
ATOM 782 C C . ASP A 1 103 ? -6.640 7.741 -7.968 1.00 95.31 103 ASP A C 1
ATOM 784 O O . ASP A 1 103 ? -5.747 6.888 -7.991 1.00 95.31 103 ASP A O 1
ATOM 788 N N . VAL A 1 104 ? -6.435 8.982 -8.411 1.00 95.25 104 VAL A N 1
ATOM 789 C CA . VAL A 1 104 ? -5.143 9.480 -8.896 1.00 95.25 104 VAL A CA 1
ATOM 790 C C . VAL A 1 104 ? -4.029 9.295 -7.859 1.00 95.25 104 VAL A C 1
ATOM 792 O O . VAL A 1 104 ? -2.904 8.956 -8.223 1.00 95.25 104 VAL A O 1
ATOM 795 N N . ARG A 1 105 ? -4.314 9.485 -6.564 1.00 94.94 105 ARG A N 1
ATOM 796 C CA . ARG A 1 105 ? -3.302 9.362 -5.506 1.00 94.94 105 ARG A CA 1
ATOM 797 C C . ARG A 1 105 ? -2.820 7.924 -5.368 1.00 94.94 105 ARG A C 1
ATOM 799 O O . ARG A 1 105 ? -1.620 7.714 -5.204 1.00 94.94 105 ARG A O 1
ATOM 806 N N . ILE A 1 106 ? -3.720 6.947 -5.458 1.00 97.12 106 ILE A N 1
ATOM 807 C CA . ILE A 1 106 ? -3.351 5.528 -5.411 1.00 97.12 106 ILE A CA 1
ATOM 808 C C . ILE A 1 106 ? -2.429 5.172 -6.580 1.00 97.12 106 ILE A C 1
ATOM 810 O O . ILE A 1 106 ? -1.370 4.584 -6.362 1.00 97.12 106 ILE A O 1
ATOM 814 N N . PHE A 1 107 ? -2.779 5.581 -7.804 1.00 96.12 107 PHE A N 1
ATOM 815 C CA . PHE A 1 107 ? -1.946 5.312 -8.980 1.00 96.12 107 PHE A CA 1
ATOM 816 C C . PHE A 1 107 ? -0.592 6.024 -8.922 1.00 96.12 107 PHE A C 1
ATOM 818 O O . PHE A 1 107 ? 0.426 5.403 -9.218 1.00 96.12 107 PHE A O 1
ATOM 825 N N . ASN A 1 108 ? -0.540 7.277 -8.467 1.00 95.69 108 ASN A N 1
ATOM 826 C CA . ASN A 1 108 ? 0.725 7.992 -8.278 1.00 95.69 108 ASN A CA 1
ATOM 827 C C . ASN A 1 108 ? 1.640 7.279 -7.270 1.00 95.69 108 ASN A C 1
ATOM 829 O O . ASN A 1 108 ? 2.853 7.167 -7.479 1.00 95.69 108 ASN A O 1
ATOM 833 N N . SER A 1 109 ? 1.064 6.745 -6.192 1.00 96.44 109 SER A N 1
ATOM 834 C CA . SER A 1 109 ? 1.806 5.944 -5.219 1.00 96.44 109 SER A CA 1
ATOM 835 C C . SER A 1 109 ? 2.271 4.611 -5.816 1.00 96.44 109 SER A C 1
ATOM 837 O O . SER A 1 109 ? 3.424 4.241 -5.614 1.00 96.44 109 SER A O 1
ATOM 839 N N . LEU A 1 110 ? 1.451 3.930 -6.622 1.00 97.44 110 LEU A N 1
ATOM 840 C CA . LEU A 1 110 ? 1.843 2.693 -7.311 1.00 97.44 110 LEU A CA 1
ATOM 841 C C . LEU A 1 110 ? 2.955 2.922 -8.351 1.00 97.44 110 LEU A C 1
ATOM 843 O O . LEU A 1 110 ? 3.889 2.131 -8.449 1.00 97.44 110 LEU A O 1
ATOM 847 N N . ILE A 1 111 ? 2.926 4.042 -9.074 1.00 96.75 111 ILE A N 1
ATOM 848 C CA . ILE A 1 111 ? 4.028 4.465 -9.954 1.00 96.75 111 ILE A CA 1
ATOM 849 C C . ILE A 1 111 ? 5.295 4.736 -9.131 1.00 96.75 111 ILE A C 1
ATOM 851 O O . ILE A 1 111 ? 6.397 4.389 -9.553 1.00 96.75 111 ILE A O 1
ATOM 855 N N . THR A 1 112 ? 5.159 5.292 -7.925 1.00 96.88 112 THR A N 1
ATOM 856 C CA . THR A 1 112 ? 6.291 5.470 -7.002 1.00 96.88 112 THR A CA 1
ATOM 857 C C . THR A 1 112 ? 6.858 4.126 -6.530 1.00 96.88 112 THR A C 1
ATOM 859 O O . THR A 1 112 ? 8.081 3.985 -6.468 1.00 96.88 112 THR A O 1
ATOM 862 N N . VAL A 1 113 ? 6.008 3.130 -6.239 1.00 97.75 113 VAL A N 1
ATOM 863 C CA . VAL A 1 113 ? 6.436 1.742 -5.969 1.00 97.75 113 VAL A CA 1
ATOM 864 C C . VAL A 1 113 ? 7.220 1.209 -7.165 1.00 97.75 113 VAL A C 1
ATOM 866 O O . VAL A 1 113 ? 8.351 0.763 -6.994 1.00 97.75 113 VAL A O 1
ATOM 869 N N . CYS A 1 114 ? 6.666 1.332 -8.376 1.00 97.50 114 CYS A N 1
ATOM 870 C CA . CYS A 1 114 ? 7.313 0.906 -9.614 1.00 97.50 114 CYS A CA 1
ATOM 871 C C . CYS A 1 114 ? 8.697 1.546 -9.778 1.00 97.50 114 CYS A C 1
ATOM 873 O O . CYS A 1 114 ? 9.671 0.842 -10.008 1.00 97.50 114 CYS A O 1
ATOM 875 N N . ALA A 1 115 ? 8.823 2.863 -9.619 1.00 96.69 115 ALA A N 1
ATOM 876 C CA . ALA A 1 115 ? 10.104 3.549 -9.769 1.00 96.69 115 ALA A CA 1
ATOM 877 C C . ALA A 1 115 ? 11.148 3.093 -8.733 1.00 96.69 115 ALA A C 1
ATOM 879 O O . ALA A 1 115 ? 12.328 2.975 -9.051 1.00 96.69 115 ALA A O 1
ATOM 880 N N . ARG A 1 116 ? 10.726 2.825 -7.492 1.00 95.50 116 ARG A N 1
ATOM 881 C CA . ARG A 1 116 ? 11.624 2.390 -6.411 1.00 95.50 116 ARG A CA 1
ATOM 882 C C . ARG A 1 116 ? 12.043 0.929 -6.552 1.00 95.50 116 ARG A C 1
ATOM 884 O O . ARG A 1 116 ? 13.223 0.633 -6.385 1.00 95.50 116 ARG A O 1
ATOM 891 N N . ALA A 1 117 ? 11.113 0.054 -6.930 1.00 93.69 117 ALA A N 1
ATOM 892 C CA . ALA A 1 117 ? 11.385 -1.358 -7.180 1.00 93.69 117 ALA A CA 1
ATOM 893 C C . ALA A 1 117 ? 12.331 -1.569 -8.378 1.00 93.69 117 ALA A C 1
ATOM 895 O O . ALA A 1 117 ? 13.109 -2.523 -8.376 1.00 93.69 117 ALA A O 1
ATOM 896 N N . ALA A 1 118 ? 12.338 -0.657 -9.360 1.00 91.44 118 ALA A N 1
ATOM 897 C CA . ALA A 1 118 ? 13.211 -0.744 -10.533 1.00 91.44 118 ALA A CA 1
ATOM 898 C C . ALA A 1 118 ? 14.701 -0.706 -10.152 1.00 91.44 118 ALA A C 1
ATOM 900 O O . ALA A 1 118 ? 15.511 -1.398 -10.766 1.00 91.44 118 ALA A O 1
ATOM 901 N N . SER A 1 119 ? 15.054 0.025 -9.086 1.00 88.50 119 SER A N 1
ATOM 902 C CA . SER A 1 119 ? 16.417 0.065 -8.530 1.00 88.50 119 SER A CA 1
ATOM 903 C C . SER A 1 119 ? 16.918 -1.302 -8.050 1.00 88.50 119 SER A C 1
ATOM 905 O O . SER A 1 119 ? 18.123 -1.503 -7.934 1.00 88.50 119 SER A O 1
ATOM 907 N N . HIS A 1 120 ? 15.999 -2.239 -7.801 1.00 88.25 120 HIS A N 1
ATOM 908 C CA . HIS A 1 120 ? 16.267 -3.600 -7.333 1.00 88.25 120 HIS A CA 1
ATOM 909 C C . HIS A 1 120 ? 15.895 -4.667 -8.373 1.00 88.25 120 HIS A C 1
ATOM 911 O O . HIS A 1 120 ? 15.823 -5.848 -8.050 1.00 88.25 120 HIS A O 1
ATOM 917 N N . GLY A 1 121 ? 15.624 -4.264 -9.621 1.00 85.44 121 GLY A N 1
ATOM 918 C CA . GLY A 1 121 ? 15.188 -5.169 -10.691 1.00 85.44 121 GLY A CA 1
ATOM 919 C C . GLY A 1 121 ? 13.759 -5.705 -10.531 1.00 85.44 121 GLY A C 1
ATOM 920 O O . GLY A 1 121 ? 13.378 -6.631 -11.241 1.00 85.44 121 GLY A O 1
ATOM 921 N N . GLY A 1 122 ? 12.965 -5.140 -9.615 1.00 83.62 122 GLY A N 1
ATOM 922 C CA . GLY A 1 122 ? 11.591 -5.565 -9.330 1.00 83.62 122 GLY A CA 1
ATOM 923 C C . GLY A 1 122 ? 10.523 -4.981 -10.263 1.00 83.62 122 GLY A C 1
ATOM 924 O O . GLY A 1 122 ? 9.339 -5.245 -10.060 1.00 83.62 122 GLY A O 1
ATOM 925 N N . SER A 1 123 ? 10.919 -4.159 -11.237 1.00 94.06 123 SER A N 1
ATOM 926 C CA . SER A 1 123 ? 10.046 -3.524 -12.236 1.00 94.06 123 SER A CA 1
ATOM 927 C C . SER A 1 123 ? 10.873 -2.856 -13.346 1.00 94.06 123 SER A C 1
ATOM 929 O O . SER A 1 123 ? 12.102 -2.768 -13.275 1.00 94.06 123 SER A O 1
ATOM 931 N N . SER A 1 124 ? 10.192 -2.365 -14.380 1.00 93.81 124 SER A N 1
ATOM 932 C CA . SER A 1 124 ? 10.768 -1.755 -15.579 1.00 93.81 124 SER A CA 1
ATOM 933 C C . SER A 1 124 ? 10.053 -0.459 -15.988 1.00 93.81 124 SER A C 1
ATOM 935 O O . SER A 1 124 ? 8.967 -0.133 -15.507 1.00 93.81 124 SER A O 1
ATOM 937 N N . LEU A 1 125 ? 10.638 0.284 -16.937 1.00 93.38 125 LEU A N 1
ATOM 938 C CA . LEU A 1 125 ? 9.983 1.452 -17.544 1.00 93.38 125 LEU A CA 1
ATOM 939 C C . LEU A 1 125 ? 8.655 1.077 -18.226 1.00 93.38 125 LEU A C 1
ATOM 941 O O . LEU A 1 125 ? 7.686 1.827 -18.132 1.00 93.38 125 LEU A O 1
ATOM 945 N N . SER A 1 126 ? 8.603 -0.098 -18.864 1.00 95.50 126 SER A N 1
ATOM 946 C CA . SER A 1 126 ? 7.389 -0.613 -19.506 1.00 95.50 126 SER A CA 1
ATOM 947 C C . SER A 1 126 ? 6.250 -0.795 -18.501 1.00 95.50 126 SER A C 1
ATOM 949 O O . SER A 1 126 ? 5.097 -0.524 -18.831 1.00 95.50 126 SER A O 1
ATOM 951 N N . ASP A 1 127 ? 6.561 -1.205 -17.270 1.00 95.62 127 ASP A N 1
ATOM 952 C CA . ASP A 1 127 ? 5.560 -1.332 -16.207 1.00 95.62 127 ASP A CA 1
ATOM 953 C C . ASP A 1 127 ? 5.018 0.044 -15.805 1.00 95.62 127 ASP A C 1
ATOM 955 O O . ASP A 1 127 ? 3.808 0.232 -15.695 1.00 95.62 127 ASP A O 1
ATOM 959 N N . GLY A 1 128 ? 5.896 1.045 -15.680 1.00 94.56 128 GLY A N 1
ATOM 960 C CA . GLY A 1 128 ? 5.495 2.432 -15.434 1.00 94.56 128 GLY A CA 1
ATOM 961 C C . GLY A 1 128 ? 4.573 2.990 -16.525 1.00 94.56 128 GLY A C 1
ATOM 962 O O . GLY A 1 128 ? 3.554 3.615 -16.224 1.00 94.56 128 GLY A O 1
ATOM 963 N N . GLU A 1 129 ? 4.876 2.725 -17.798 1.00 94.81 129 GLU A N 1
ATOM 964 C CA . GLU A 1 129 ? 4.001 3.098 -18.916 1.00 94.81 129 GLU A CA 1
ATOM 965 C C . GLU A 1 129 ? 2.648 2.382 -18.868 1.00 94.81 129 GLU A C 1
ATOM 967 O O . GLU A 1 129 ? 1.615 3.003 -19.134 1.00 94.81 129 GLU A O 1
ATOM 972 N N . ALA A 1 130 ? 2.636 1.091 -18.528 1.00 95.38 130 ALA A N 1
ATOM 973 C CA . ALA A 1 130 ? 1.408 0.317 -18.388 1.00 95.38 130 ALA A CA 1
ATOM 974 C C . ALA A 1 130 ? 0.509 0.897 -17.285 1.00 95.38 130 ALA A C 1
ATOM 976 O O . ALA A 1 130 ? -0.686 1.085 -17.511 1.00 95.38 130 ALA A O 1
ATOM 977 N N . LEU A 1 131 ? 1.082 1.286 -16.142 1.00 95.56 131 LEU A N 1
ATOM 978 C CA . LEU A 1 131 ? 0.346 1.939 -15.055 1.00 95.56 131 LEU A CA 1
ATOM 979 C C . LEU A 1 131 ? -0.290 3.268 -15.491 1.00 95.56 131 LEU A C 1
ATOM 981 O O . LEU A 1 131 ? -1.453 3.527 -15.179 1.00 95.56 131 LEU A O 1
ATOM 985 N N . LEU A 1 132 ? 0.430 4.094 -16.259 1.00 94.31 132 LEU A N 1
ATOM 986 C CA . LEU A 1 132 ? -0.113 5.347 -16.804 1.00 94.31 132 LEU A CA 1
ATOM 987 C C . LEU A 1 132 ? -1.257 5.102 -17.799 1.00 94.31 132 LEU A C 1
ATOM 989 O O . LEU A 1 132 ? -2.230 5.862 -17.828 1.00 94.31 132 LEU A O 1
ATOM 993 N N . ARG A 1 133 ? -1.166 4.042 -18.613 1.00 94.44 133 ARG A N 1
ATOM 994 C CA . ARG A 1 133 ? -2.255 3.638 -19.518 1.00 94.44 133 ARG A CA 1
ATOM 995 C C . ARG A 1 133 ? -3.480 3.181 -18.732 1.00 94.44 133 ARG A C 1
ATOM 997 O O . ARG A 1 133 ? -4.563 3.697 -18.989 1.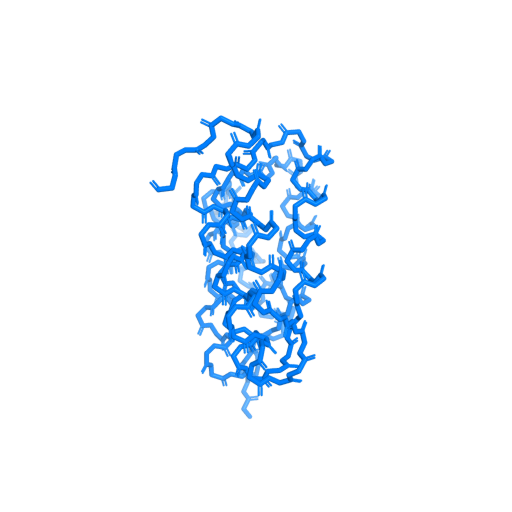00 94.44 133 ARG A O 1
ATOM 1004 N N . MET A 1 134 ? -3.301 2.327 -17.722 1.00 92.62 134 MET A N 1
ATOM 1005 C CA . MET A 1 134 ? -4.387 1.880 -16.839 1.00 92.62 134 MET A CA 1
ATOM 1006 C C . MET A 1 134 ? -5.097 3.055 -16.158 1.00 92.62 134 MET A C 1
ATOM 1008 O O . MET A 1 134 ? -6.325 3.098 -16.095 1.00 92.62 134 MET A O 1
ATOM 1012 N N . MET A 1 135 ? -4.335 4.035 -15.669 1.00 93.44 135 MET A N 1
ATOM 1013 C CA . MET A 1 135 ? -4.880 5.246 -15.060 1.00 93.44 135 MET A CA 1
ATOM 1014 C C . MET A 1 135 ? -5.766 6.023 -16.052 1.00 93.44 135 MET A C 1
ATOM 1016 O O . MET A 1 135 ? -6.892 6.401 -15.721 1.00 93.44 135 MET A O 1
ATOM 1020 N N . ARG A 1 136 ? -5.303 6.185 -17.299 1.00 92.06 136 ARG A N 1
ATOM 1021 C CA . ARG A 1 136 ? -6.058 6.851 -18.372 1.00 92.06 136 ARG A CA 1
ATOM 1022 C C . ARG A 1 136 ? -7.322 6.086 -18.769 1.00 92.06 136 ARG A C 1
ATOM 1024 O O . ARG A 1 136 ? -8.360 6.711 -18.968 1.00 92.06 136 ARG A O 1
ATOM 1031 N N . GLU A 1 137 ? -7.250 4.763 -18.884 1.00 92.62 137 GLU A N 1
ATOM 1032 C CA . GLU A 1 137 ? -8.395 3.897 -19.213 1.00 92.62 137 GLU A CA 1
ATOM 1033 C C . GLU A 1 137 ? -9.500 3.978 -18.153 1.00 92.62 137 GLU A C 1
ATOM 1035 O O . GLU A 1 137 ? -10.683 3.914 -18.481 1.00 92.62 137 GLU A O 1
ATOM 1040 N N . ARG A 1 138 ? -9.126 4.219 -16.891 1.00 89.56 138 ARG A N 1
ATOM 1041 C CA . ARG A 1 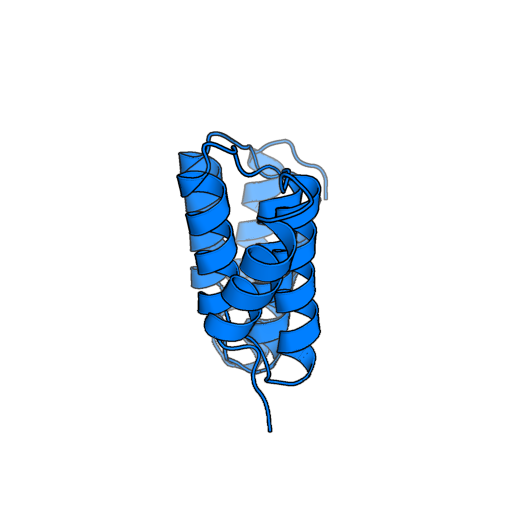138 ? -10.058 4.482 -15.784 1.00 89.56 138 ARG A CA 1
ATOM 1042 C C . ARG A 1 138 ? -10.586 5.924 -15.745 1.00 89.56 138 ARG A C 1
ATOM 1044 O O . ARG A 1 138 ? -11.294 6.289 -14.812 1.00 89.56 138 ARG A O 1
ATOM 1051 N N . GLY A 1 139 ? -10.248 6.761 -16.728 1.00 90.75 139 GLY A N 1
ATOM 1052 C CA . GLY A 1 139 ? -10.667 8.166 -16.790 1.00 90.75 139 GLY A CA 1
ATOM 1053 C C . GLY A 1 139 ? -9.976 9.077 -15.770 1.00 90.75 139 GLY A C 1
ATOM 1054 O O . GLY A 1 139 ? -10.376 10.232 -15.609 1.00 90.75 139 GLY A O 1
ATOM 1055 N N . LEU A 1 140 ? -8.936 8.586 -15.090 1.00 87.81 140 LEU A N 1
ATOM 1056 C CA . LEU A 1 140 ? -8.146 9.361 -14.142 1.00 87.81 140 LEU A CA 1
ATOM 1057 C C . LEU A 1 140 ? -7.121 10.201 -14.918 1.00 87.81 140 LEU A C 1
ATOM 1059 O O . LEU A 1 140 ? -6.470 9.720 -15.847 1.00 87.81 140 LEU A O 1
ATOM 1063 N N . ARG A 1 141 ? -6.991 11.482 -14.563 1.00 74.31 141 ARG A N 1
ATOM 1064 C CA . ARG A 1 141 ? -6.045 12.401 -15.213 1.00 74.31 141 ARG A CA 1
ATOM 1065 C C . ARG A 1 141 ? -4.718 12.396 -14.460 1.00 74.31 141 ARG A C 1
ATOM 1067 O O . ARG A 1 141 ? -4.728 12.562 -13.241 1.00 74.31 141 ARG A O 1
ATOM 1074 N N . ALA A 1 142 ? -3.635 12.164 -15.200 1.00 56.00 142 ALA A N 1
ATOM 1075 C CA . ALA A 1 142 ? -2.254 12.283 -14.732 1.00 56.00 142 ALA A CA 1
ATOM 1076 C C . ALA A 1 142 ? -1.864 13.747 -14.500 1.00 56.00 142 ALA A C 1
ATOM 1078 O O . ALA A 1 142 ? -2.391 14.610 -15.244 1.00 56.00 142 ALA A O 1
#

InterPro domains:
  IPR002885 Pentatricopeptide repeat [PF13812] (22-74)
  IPR002885 Pentatricopeptide repeat [PS51375] (23-62)
  IPR011990 Tetratricopeptide-like helical domain superfamily [G3DSA:1.25.40.10] (9-142)